Protein AF-A0A3B0TTY2-F1 (afdb_monomer)

Organism: NC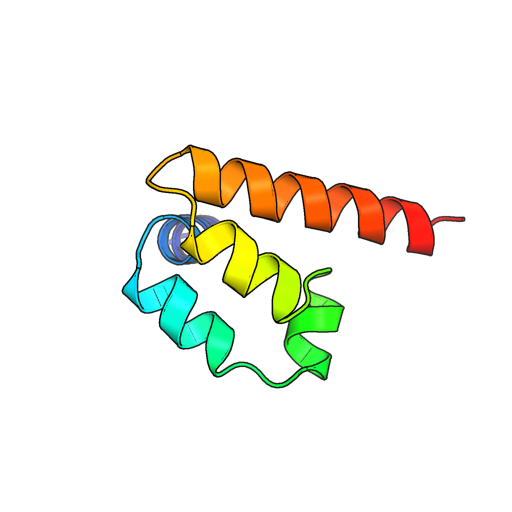BI:txid652676

pLDDT: mean 74.9, std 11.55, range [49.84, 89.94]

Sequence (66 aa):
MNMLTIIRHLYADWDAAERMSELDACRLSDMGLNRYDLFEARKLHGAGRGAHLDARRAERAGSWLR

Structure (mmCIF, N/CA/C/O backbone):
data_AF-A0A3B0TTY2-F1
#
_entry.id   AF-A0A3B0TTY2-F1
#
loop_
_atom_site.group_PDB
_atom_site.id
_atom_site.type_symbol
_atom_site.label_atom_id
_atom_site.label_alt_id
_atom_site.label_comp_id
_atom_site.label_asym_id
_atom_site.label_entity_id
_atom_site.label_seq_id
_atom_site.pdbx_PDB_ins_code
_atom_site.Cartn_x
_atom_site.Cartn_y
_atom_site.Cartn_z
_atom_site.occupancy
_atom_site.B_iso_or_equiv
_atom_site.auth_seq_id
_atom_site.auth_comp_id
_atom_site.auth_asym_id
_atom_site.auth_atom_id
_atom_site.pdbx_PDB_model_num
ATOM 1 N N . MET A 1 1 ? -11.290 -4.151 -21.529 1.00 49.84 1 MET A N 1
ATOM 2 C CA . MET A 1 1 ? -10.189 -3.635 -20.685 1.00 49.84 1 MET A CA 1
ATOM 3 C C . MET A 1 1 ? -10.628 -3.794 -19.236 1.00 49.84 1 MET A C 1
ATOM 5 O O . MET A 1 1 ? -11.658 -3.239 -18.884 1.00 49.84 1 MET A O 1
ATOM 9 N N . ASN A 1 2 ? -9.974 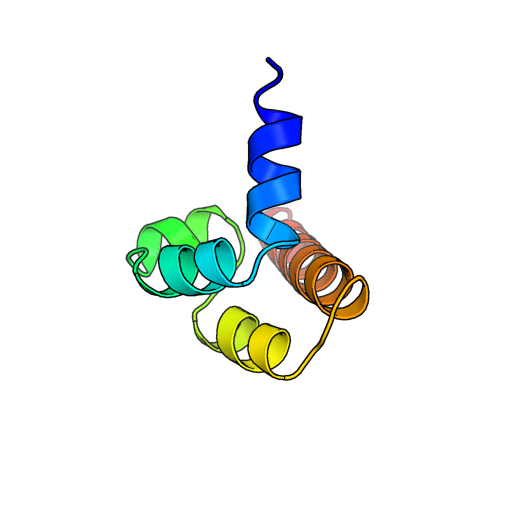-4.660 -18.456 1.00 51.62 2 ASN A N 1
ATOM 10 C CA . ASN A 1 2 ? -10.479 -5.103 -17.149 1.00 51.62 2 ASN A CA 1
ATOM 11 C C . ASN A 1 2 ? -10.011 -4.163 -16.025 1.00 51.62 2 ASN A C 1
ATOM 13 O O . ASN A 1 2 ? -8.832 -3.823 -15.951 1.00 51.62 2 ASN A O 1
ATOM 17 N N . MET A 1 3 ? -10.917 -3.770 -15.128 1.00 53.38 3 MET A N 1
ATOM 18 C CA . MET A 1 3 ? -10.651 -2.806 -14.045 1.00 53.38 3 MET A CA 1
ATOM 19 C C . MET A 1 3 ? -9.536 -3.274 -13.090 1.00 53.38 3 MET A C 1
ATOM 21 O O . MET A 1 3 ? -8.710 -2.483 -12.643 1.00 53.38 3 MET A O 1
ATOM 25 N N . LEU A 1 4 ? -9.439 -4.588 -12.866 1.00 58.09 4 LEU A N 1
ATOM 26 C CA . LEU A 1 4 ? -8.368 -5.226 -12.090 1.00 58.09 4 LEU A CA 1
ATOM 27 C C . LEU A 1 4 ? -6.979 -5.058 -12.726 1.00 58.09 4 LEU A C 1
ATOM 29 O O . LEU A 1 4 ? -5.979 -4.966 -12.019 1.00 58.09 4 LEU A O 1
ATOM 33 N N . THR A 1 5 ? -6.903 -4.989 -14.055 1.00 58.62 5 THR A N 1
ATOM 34 C CA . THR A 1 5 ? -5.639 -4.805 -14.781 1.00 58.62 5 THR A CA 1
ATOM 35 C C . THR A 1 5 ? -5.115 -3.379 -14.617 1.00 58.62 5 THR A C 1
ATOM 37 O O . THR A 1 5 ? -3.915 -3.184 -14.449 1.00 58.62 5 THR A O 1
ATOM 40 N N . ILE A 1 6 ? -6.020 -2.396 -14.584 1.00 58.97 6 ILE A N 1
ATOM 41 C CA . ILE A 1 6 ? -5.695 -0.983 -14.345 1.00 58.97 6 ILE A CA 1
ATOM 42 C C . ILE A 1 6 ? -5.138 -0.805 -12.930 1.00 58.97 6 ILE A C 1
ATOM 44 O O . ILE A 1 6 ? -4.094 -0.184 -12.756 1.00 58.97 6 ILE A O 1
ATOM 48 N N . ILE A 1 7 ? -5.778 -1.421 -11.931 1.00 60.47 7 ILE A N 1
ATOM 49 C CA . ILE A 1 7 ? -5.291 -1.404 -10.544 1.00 60.47 7 ILE A CA 1
ATOM 50 C C . ILE A 1 7 ? -3.914 -2.072 -10.458 1.00 60.47 7 ILE A C 1
ATOM 52 O O . ILE A 1 7 ? -3.004 -1.524 -9.854 1.00 60.47 7 ILE A O 1
ATOM 56 N N . ARG A 1 8 ? -3.702 -3.211 -11.123 1.00 61.97 8 ARG A N 1
ATOM 57 C CA . ARG A 1 8 ? -2.400 -3.894 -11.102 1.00 61.97 8 ARG A CA 1
ATOM 58 C C . ARG A 1 8 ? -1.276 -3.074 -11.750 1.00 61.97 8 ARG A C 1
ATOM 60 O O . ARG A 1 8 ? -0.155 -3.099 -11.252 1.00 61.97 8 ARG A O 1
ATOM 67 N N . HIS A 1 9 ? -1.555 -2.340 -12.828 1.00 58.25 9 HIS A N 1
ATOM 68 C CA . HIS A 1 9 ? -0.586 -1.403 -13.410 1.00 58.25 9 HIS A CA 1
ATOM 69 C C . HIS A 1 9 ? -0.340 -0.186 -12.518 1.00 58.25 9 HIS A C 1
ATOM 71 O O . HIS A 1 9 ? 0.810 0.218 -12.372 1.00 58.25 9 HIS A O 1
ATOM 77 N N . LEU A 1 10 ? -1.369 0.312 -11.827 1.00 58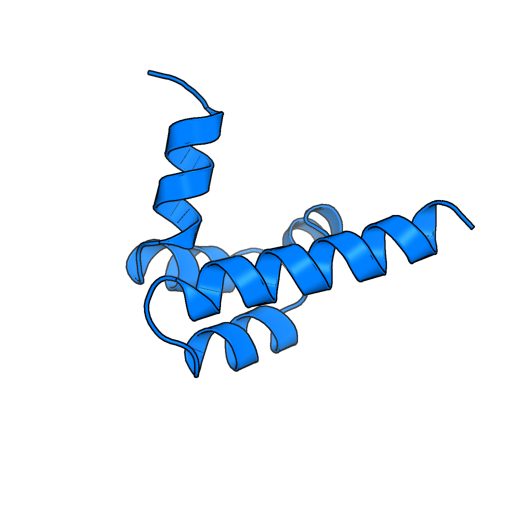.22 10 LEU A N 1
ATOM 78 C CA . LEU A 1 10 ? -1.213 1.386 -10.844 1.00 58.22 10 LEU A CA 1
ATOM 79 C C . LEU A 1 10 ? -0.293 1.008 -9.657 1.00 58.22 10 LEU A C 1
ATOM 81 O O . LEU A 1 10 ? 0.228 1.869 -8.962 1.00 58.22 10 LEU A O 1
ATOM 85 N N . TYR A 1 11 ? -0.074 -0.278 -9.398 1.00 56.56 11 TYR A N 1
ATOM 86 C CA . TYR A 1 11 ? 0.828 -0.722 -8.327 1.00 56.56 11 TYR A CA 1
ATOM 87 C C . TYR A 1 11 ? 2.248 -1.038 -8.820 1.00 56.56 11 TYR A C 1
ATOM 89 O O . TYR A 1 11 ? 3.185 -1.064 -8.020 1.00 56.56 11 TYR A O 1
ATOM 97 N N . ALA A 1 12 ? 2.418 -1.283 -10.122 1.00 62.50 12 ALA A N 1
ATOM 98 C CA . ALA A 1 12 ? 3.706 -1.616 -10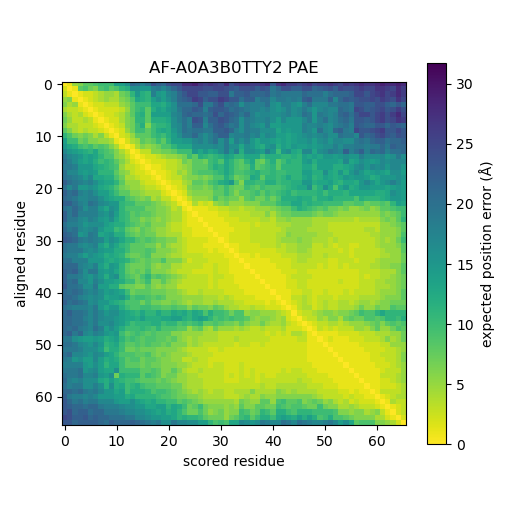.728 1.00 62.50 12 ALA A CA 1
ATOM 99 C C . ALA A 1 12 ? 4.477 -0.376 -11.206 1.00 62.50 12 ALA A C 1
ATOM 101 O O . ALA A 1 12 ? 5.709 -0.400 -11.220 1.00 62.50 12 ALA A O 1
ATOM 102 N N . ASP A 1 13 ? 3.763 0.689 -11.574 1.00 65.19 13 ASP A N 1
ATOM 103 C CA . ASP A 1 13 ? 4.346 1.890 -12.162 1.00 65.19 13 ASP A CA 1
ATOM 104 C C . ASP A 1 13 ? 4.586 2.998 -11.123 1.00 65.19 13 ASP A C 1
ATOM 106 O O . ASP A 1 13 ? 3.807 3.199 -10.188 1.00 65.19 13 ASP A O 1
ATOM 110 N N . TRP A 1 14 ? 5.692 3.721 -11.265 1.00 59.47 14 TRP A N 1
ATOM 111 C CA . TRP A 1 14 ? 6.081 4.798 -10.352 1.00 59.47 14 TRP A CA 1
ATOM 112 C C . TRP A 1 14 ? 5.128 5.990 -10.414 1.00 59.47 14 TRP A C 1
ATOM 114 O O . TRP A 1 14 ? 4.757 6.507 -9.359 1.00 59.47 14 TRP A O 1
ATOM 124 N N . ASP A 1 15 ? 4.656 6.333 -11.613 1.00 63.00 15 ASP A N 1
ATOM 125 C CA . ASP A 1 15 ? 3.647 7.377 -11.843 1.00 63.00 15 ASP A CA 1
ATOM 126 C C . ASP A 1 15 ? 2.377 7.132 -11.032 1.00 63.00 15 ASP A C 1
ATOM 128 O O . ASP A 1 15 ? 1.652 8.045 -10.639 1.00 63.00 15 ASP A O 1
ATOM 132 N N . ALA A 1 16 ? 2.073 5.866 -10.789 1.00 63.94 16 ALA A N 1
ATOM 133 C CA . ALA A 1 16 ? 0.879 5.491 -10.081 1.00 63.94 16 ALA A CA 1
ATOM 134 C C . ALA A 1 16 ? 1.062 5.498 -8.561 1.00 63.94 16 ALA A C 1
ATOM 136 O O . ALA A 1 16 ? 0.137 5.879 -7.848 1.00 63.94 16 ALA A O 1
ATOM 137 N N . ALA A 1 17 ? 2.259 5.187 -8.058 1.00 62.19 17 ALA A N 1
ATOM 138 C CA . ALA A 1 17 ? 2.608 5.426 -6.658 1.00 62.19 17 ALA A CA 1
ATOM 139 C C . ALA A 1 17 ? 2.629 6.929 -6.321 1.00 62.19 17 ALA A C 1
ATOM 141 O O . ALA A 1 17 ? 2.173 7.323 -5.248 1.00 62.19 17 ALA A O 1
ATOM 142 N N . GLU A 1 18 ? 3.095 7.766 -7.250 1.00 64.44 18 GLU A N 1
ATOM 143 C CA . GLU A 1 18 ? 3.034 9.225 -7.133 1.00 64.44 18 GLU A CA 1
ATOM 144 C C . GLU A 1 18 ? 1.583 9.725 -7.120 1.00 64.44 18 GLU A C 1
ATOM 146 O O . GLU A 1 18 ? 1.177 10.381 -6.162 1.00 64.44 18 GLU A O 1
ATOM 151 N N . ARG A 1 19 ? 0.745 9.284 -8.067 1.00 67.75 19 ARG A N 1
ATOM 152 C CA . ARG A 1 19 ? -0.704 9.567 -8.064 1.00 67.75 19 ARG A CA 1
ATOM 153 C C . ARG A 1 19 ? -1.427 9.061 -6.815 1.00 67.75 19 ARG A C 1
ATOM 155 O O . ARG A 1 19 ? -2.376 9.687 -6.356 1.00 67.75 19 ARG A O 1
ATOM 162 N N . MET A 1 20 ? -0.996 7.939 -6.237 1.00 64.94 20 MET A N 1
ATOM 163 C CA . MET A 1 20 ? -1.538 7.459 -4.962 1.00 64.94 20 MET A CA 1
ATOM 164 C C . MET A 1 20 ? -1.139 8.359 -3.790 1.00 64.94 20 MET A C 1
ATOM 166 O O . MET A 1 20 ? -1.911 8.490 -2.846 1.00 64.94 20 MET A O 1
ATOM 170 N N . SER A 1 21 ? 0.028 9.004 -3.840 1.00 64.62 21 SER A N 1
ATOM 171 C CA . SER A 1 21 ? 0.444 9.963 -2.810 1.00 64.62 21 SER A CA 1
ATOM 172 C C . SER A 1 21 ? -0.367 11.267 -2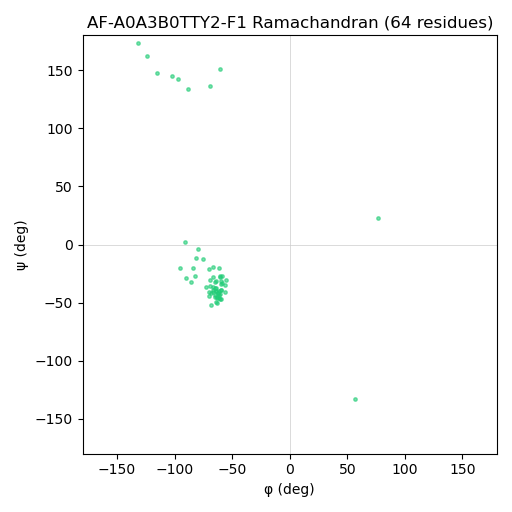.832 1.00 64.62 21 SER A C 1
ATOM 174 O O . SER A 1 21 ? -0.461 11.938 -1.805 1.00 64.62 21 SER A O 1
ATOM 176 N N . GLU A 1 22 ? -1.007 11.575 -3.965 1.00 73.31 22 GLU A N 1
ATOM 177 C CA . GLU A 1 22 ? -1.951 12.688 -4.136 1.00 73.31 22 GLU A CA 1
ATOM 178 C C . GLU A 1 22 ? -3.370 12.359 -3.635 1.00 73.31 22 GLU A C 1
ATOM 180 O O . GLU A 1 22 ? -4.212 13.252 -3.520 1.00 73.31 22 GLU A O 1
ATOM 185 N N . LEU A 1 23 ? -3.666 11.088 -3.328 1.00 71.38 23 LEU A N 1
ATOM 186 C CA . LEU A 1 23 ? -4.962 10.704 -2.772 1.00 71.38 23 LEU A CA 1
ATOM 187 C C . LEU A 1 23 ? -5.113 11.230 -1.341 1.00 71.38 23 LEU A C 1
ATOM 189 O O . LEU A 1 23 ? -4.219 11.102 -0.502 1.00 71.38 23 LEU A O 1
ATOM 193 N N . ASP A 1 24 ? -6.298 11.766 -1.047 1.00 77.19 24 ASP A N 1
ATOM 194 C CA . ASP A 1 24 ? -6.648 12.187 0.306 1.00 77.19 24 ASP A CA 1
ATOM 195 C C . ASP A 1 24 ? -6.613 11.002 1.292 1.00 77.19 24 ASP A C 1
ATOM 197 O O . ASP A 1 24 ? -6.862 9.845 0.931 1.00 77.19 24 ASP A O 1
ATOM 201 N N . ALA A 1 25 ? -6.314 11.291 2.558 1.00 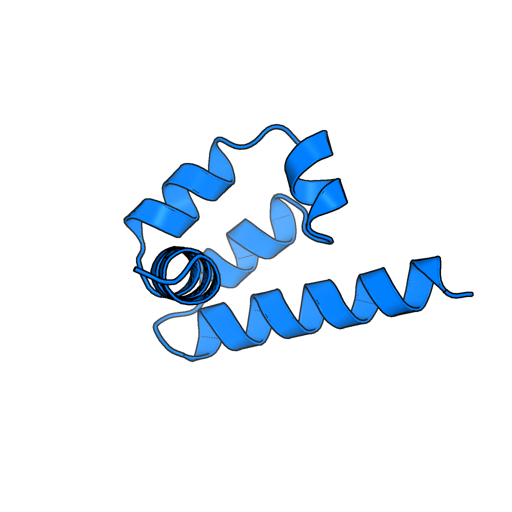75.81 25 ALA A N 1
ATOM 202 C CA . ALA A 1 25 ? -6.094 10.303 3.609 1.0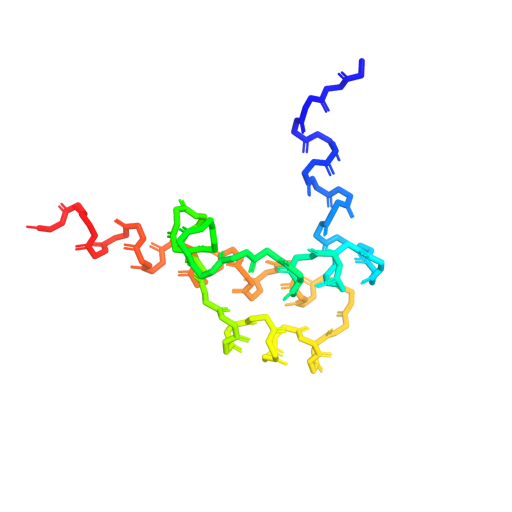0 75.81 25 ALA A CA 1
ATOM 203 C C . ALA A 1 25 ? -7.285 9.350 3.789 1.00 75.81 25 ALA A C 1
ATOM 205 O O . ALA A 1 25 ? -7.071 8.164 4.034 1.00 75.81 25 ALA A O 1
ATOM 206 N N . CYS A 1 26 ? -8.516 9.841 3.609 1.00 79.81 26 CYS A N 1
ATOM 207 C CA . CYS A 1 26 ? -9.723 9.016 3.656 1.00 79.81 26 CYS A CA 1
ATOM 208 C C . CYS A 1 26 ? -9.719 7.941 2.561 1.00 79.81 26 CYS A C 1
ATOM 210 O O . CYS A 1 26 ? -9.920 6.769 2.855 1.00 79.81 26 CYS A O 1
ATOM 212 N N . ARG A 1 27 ? -9.376 8.302 1.317 1.00 81.50 27 ARG A N 1
ATOM 213 C CA . ARG A 1 27 ? -9.326 7.351 0.193 1.00 81.50 27 ARG A CA 1
ATOM 214 C C . ARG A 1 27 ? -8.218 6.316 0.358 1.00 81.50 27 ARG A C 1
ATOM 216 O O . ARG A 1 27 ? -8.399 5.161 -0.015 1.00 81.50 27 ARG A O 1
ATOM 223 N N . LEU A 1 28 ? -7.075 6.715 0.915 1.00 82.56 28 LEU A N 1
ATOM 224 C CA . LEU A 1 28 ? -6.007 5.772 1.256 1.00 82.56 28 LEU A CA 1
ATOM 225 C C . LEU A 1 28 ? -6.456 4.806 2.352 1.00 82.56 28 LEU A C 1
ATOM 227 O O . LEU A 1 28 ? -6.246 3.599 2.225 1.00 82.56 28 LEU A O 1
ATOM 231 N N . SER A 1 29 ? -7.133 5.327 3.376 1.00 83.56 29 SER A N 1
ATOM 232 C CA . SER A 1 29 ? -7.697 4.519 4.452 1.00 83.56 29 SER A CA 1
ATOM 233 C C . SER A 1 29 ? -8.718 3.513 3.924 1.00 83.56 29 SER A C 1
ATOM 235 O O . SER A 1 29 ? -8.632 2.349 4.301 1.00 83.56 29 SER A O 1
ATOM 237 N N . ASP A 1 30 ? -9.602 3.906 3.001 1.00 84.06 30 ASP A N 1
ATOM 238 C CA . ASP A 1 30 ? -10.562 3.004 2.343 1.00 84.06 30 ASP A CA 1
ATOM 239 C C . ASP A 1 30 ? -9.864 1.874 1.571 1.00 84.06 30 ASP A C 1
ATOM 241 O O . ASP A 1 30 ? -10.365 0.753 1.475 1.00 84.06 30 ASP A O 1
ATOM 245 N N . MET A 1 31 ? -8.668 2.138 1.038 1.00 80.06 31 MET A N 1
ATOM 246 C CA . MET A 1 31 ? -7.839 1.120 0.393 1.00 80.06 31 MET A CA 1
ATOM 247 C C . MET A 1 31 ? -7.066 0.244 1.387 1.00 80.06 31 MET A C 1
ATOM 249 O O . MET A 1 31 ? -6.413 -0.703 0.947 1.00 80.06 31 MET A O 1
ATOM 253 N N . GLY A 1 32 ? -7.145 0.508 2.692 1.00 86.31 32 GLY A N 1
ATOM 254 C CA . GLY A 1 32 ? -6.379 -0.191 3.724 1.00 86.31 32 GLY A CA 1
ATOM 255 C C . GLY A 1 32 ? -4.914 0.248 3.792 1.00 86.31 32 GLY A C 1
ATOM 256 O O . GLY A 1 32 ? -4.073 -0.511 4.268 1.00 86.31 32 GLY A O 1
ATOM 257 N N . LEU A 1 33 ? -4.600 1.453 3.312 1.00 87.31 33 LEU A N 1
ATOM 258 C CA . LEU A 1 33 ? -3.249 2.007 3.244 1.00 87.31 33 LEU A CA 1
ATOM 259 C C . LEU A 1 33 ? -3.166 3.351 3.980 1.00 87.31 33 LEU A C 1
ATOM 261 O O . LEU A 1 33 ? -4.163 4.020 4.242 1.00 87.31 33 LEU A O 1
ATOM 265 N N . ASN A 1 34 ? -1.953 3.782 4.313 1.00 87.38 34 ASN A N 1
ATOM 266 C CA . ASN A 1 34 ? -1.682 5.165 4.692 1.00 87.38 34 ASN A CA 1
ATOM 267 C C . ASN A 1 34 ? -0.463 5.720 3.938 1.00 87.38 34 ASN A C 1
ATOM 269 O O . ASN A 1 34 ? 0.251 5.007 3.235 1.00 87.38 34 ASN A O 1
ATOM 273 N N . ARG A 1 35 ? -0.203 7.021 4.112 1.00 84.50 35 ARG A N 1
ATOM 274 C CA . ARG A 1 35 ? 0.942 7.694 3.479 1.00 84.50 35 ARG A CA 1
ATOM 275 C C . ARG A 1 35 ? 2.295 7.106 3.895 1.00 84.50 35 ARG A C 1
ATOM 277 O O . ARG A 1 35 ? 3.242 7.178 3.122 1.00 84.50 35 ARG A O 1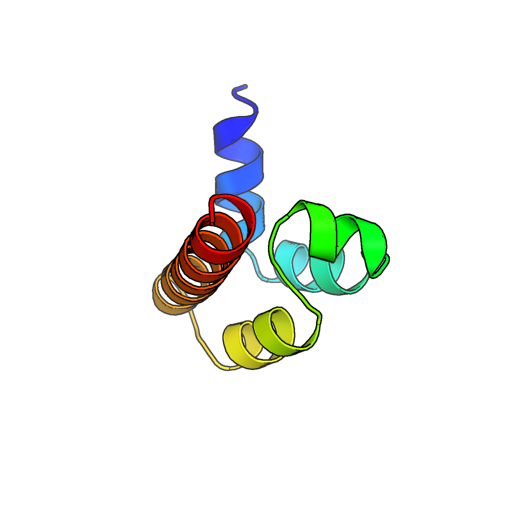
ATOM 284 N N . TYR A 1 36 ? 2.382 6.522 5.090 1.00 86.69 36 TYR A N 1
ATOM 285 C CA . TYR A 1 36 ? 3.597 5.858 5.553 1.00 86.69 36 TYR A CA 1
ATOM 286 C C . TYR A 1 36 ? 3.855 4.558 4.781 1.00 86.69 36 TYR A C 1
ATOM 288 O O . TYR A 1 3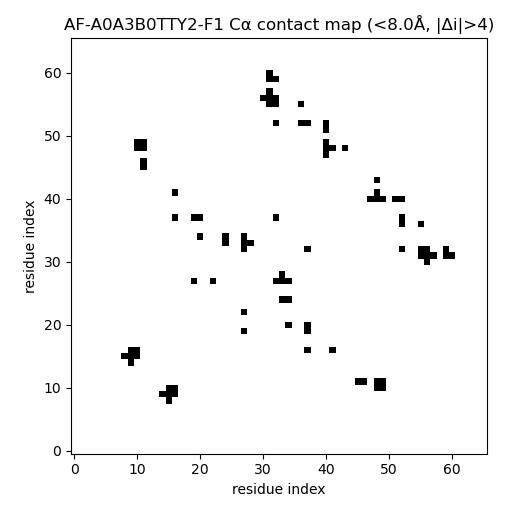6 ? 4.965 4.358 4.305 1.00 86.69 36 TYR A O 1
ATOM 296 N N . ASP A 1 37 ? 2.827 3.735 4.553 1.00 86.62 37 ASP A N 1
ATOM 297 C CA . ASP A 1 37 ? 2.935 2.521 3.736 1.00 86.62 37 ASP A CA 1
ATOM 298 C C . ASP A 1 37 ? 3.377 2.866 2.304 1.00 86.62 37 ASP A C 1
ATOM 300 O O . ASP A 1 37 ? 4.222 2.183 1.734 1.00 86.62 37 ASP A O 1
ATOM 304 N N . LEU A 1 38 ? 2.866 3.968 1.735 1.00 83.12 38 LEU A N 1
ATOM 305 C CA . LEU A 1 38 ? 3.317 4.470 0.431 1.00 83.12 38 LEU A CA 1
ATOM 306 C C . LEU A 1 38 ? 4.789 4.905 0.450 1.00 83.12 38 LEU A C 1
ATOM 308 O O . LEU A 1 38 ? 5.518 4.651 -0.508 1.00 83.12 38 LEU A O 1
ATOM 312 N N . PHE A 1 39 ? 5.240 5.551 1.527 1.00 84.69 39 PHE A N 1
ATOM 313 C CA . PHE A 1 39 ? 6.629 5.984 1.675 1.00 84.69 39 PHE A CA 1
ATOM 314 C C . PHE A 1 39 ? 7.591 4.801 1.838 1.00 84.69 39 PHE A C 1
ATOM 316 O O . PHE A 1 39 ? 8.649 4.778 1.213 1.00 84.69 39 PHE A O 1
ATOM 323 N N . GLU A 1 40 ? 7.221 3.789 2.619 1.00 84.81 40 GLU A N 1
ATOM 324 C CA . GLU A 1 40 ? 8.012 2.561 2.741 1.00 84.81 40 GLU A CA 1
ATOM 325 C C . GLU A 1 40 ? 8.017 1.777 1.423 1.00 84.81 40 GLU A C 1
ATOM 327 O O . GLU A 1 40 ? 9.075 1.358 0.953 1.00 84.81 40 GLU A O 1
ATOM 332 N N . ALA A 1 41 ? 6.874 1.692 0.738 1.00 84.81 41 ALA A N 1
ATOM 333 C CA . ALA A 1 41 ? 6.774 1.116 -0.600 1.00 84.81 41 ALA A CA 1
ATOM 334 C C . ALA A 1 41 ? 7.632 1.868 -1.639 1.00 84.81 41 ALA A C 1
ATOM 336 O O . ALA A 1 41 ? 8.115 1.260 -2.599 1.00 84.81 41 ALA A O 1
ATOM 337 N N . ARG A 1 42 ? 7.877 3.172 -1.433 1.00 79.69 42 ARG A N 1
ATOM 338 C CA . ARG A 1 42 ? 8.780 4.002 -2.250 1.00 79.69 42 ARG A CA 1
ATOM 339 C C . ARG A 1 42 ? 10.235 3.547 -2.152 1.00 79.69 42 ARG A C 1
ATOM 341 O O . ARG A 1 42 ? 10.974 3.678 -3.119 1.00 79.69 42 ARG A O 1
ATOM 348 N N . LYS A 1 43 ? 10.657 3.009 -1.007 1.00 84.19 43 LYS A N 1
ATOM 349 C CA . LYS A 1 43 ? 12.020 2.481 -0.815 1.00 84.19 43 LYS A CA 1
ATOM 350 C C . LYS A 1 43 ? 12.223 1.130 -1.507 1.00 84.19 43 LYS A C 1
ATOM 352 O O . LYS A 1 43 ? 13.351 0.665 -1.632 1.00 84.19 43 LYS A O 1
ATOM 357 N N . LEU A 1 44 ? 11.134 0.496 -1.944 1.00 81.00 44 LEU A N 1
ATOM 358 C CA . LEU A 1 44 ? 11.125 -0.810 -2.589 1.00 81.00 44 LEU A CA 1
ATOM 359 C C . LEU A 1 44 ? 10.957 -0.658 -4.107 1.00 81.00 44 LEU A C 1
ATOM 361 O O . LEU A 1 44 ? 10.240 0.219 -4.596 1.00 81.00 44 LEU A O 1
ATOM 365 N N . HIS A 1 45 ? 11.600 -1.542 -4.870 1.00 76.81 45 HIS A N 1
ATOM 366 C CA . HIS A 1 45 ? 11.571 -1.534 -6.335 1.00 76.81 45 HIS A CA 1
ATOM 367 C C . HIS A 1 45 ? 10.885 -2.786 -6.898 1.00 76.81 45 HIS A C 1
ATOM 369 O O . HIS A 1 45 ? 10.978 -3.877 -6.329 1.00 76.81 45 HIS A O 1
ATOM 375 N N . GLY A 1 46 ? 10.211 -2.628 -8.042 1.00 74.38 46 GLY A N 1
ATOM 376 C CA . GLY A 1 46 ? 9.601 -3.729 -8.792 1.00 74.38 46 GLY A CA 1
ATOM 377 C C . GLY A 1 46 ? 8.599 -4.543 -7.966 1.00 74.38 46 GLY A C 1
ATOM 378 O O . GLY A 1 46 ? 7.755 -3.987 -7.264 1.00 74.38 46 GLY A O 1
ATOM 379 N N . ALA A 1 47 ? 8.706 -5.872 -8.031 1.00 76.62 47 ALA A N 1
ATOM 380 C CA . ALA A 1 47 ? 7.781 -6.796 -7.368 1.00 76.62 47 ALA A CA 1
ATOM 381 C C . ALA A 1 47 ? 7.711 -6.625 -5.834 1.00 76.62 47 ALA A C 1
ATOM 383 O O . ALA A 1 47 ? 6.669 -6.897 -5.239 1.00 76.62 47 ALA A O 1
ATOM 384 N N . GLY A 1 48 ? 8.780 -6.127 -5.198 1.00 79.81 48 GLY A N 1
ATOM 385 C CA . GLY A 1 48 ? 8.815 -5.897 -3.750 1.00 79.81 48 GLY A CA 1
ATOM 386 C C . GLY A 1 48 ? 7.855 -4.799 -3.284 1.00 79.81 48 GLY A C 1
ATOM 387 O O . GLY A 1 48 ? 7.343 -4.864 -2.170 1.00 79.81 48 GLY A O 1
ATOM 388 N N . ARG A 1 49 ? 7.551 -3.823 -4.151 1.00 82.81 49 ARG A N 1
ATOM 389 C CA . ARG A 1 49 ? 6.607 -2.740 -3.847 1.00 82.81 49 ARG A CA 1
ATOM 390 C C . ARG A 1 49 ? 5.175 -3.247 -3.725 1.00 82.81 49 ARG A C 1
ATOM 392 O O . ARG A 1 49 ? 4.514 -2.973 -2.728 1.00 82.81 49 ARG A O 1
ATOM 399 N N . GLY A 1 50 ? 4.712 -3.981 -4.738 1.00 81.50 50 GLY A N 1
ATOM 400 C CA . GLY A 1 50 ? 3.358 -4.537 -4.756 1.00 81.50 50 GLY A CA 1
ATOM 401 C C . GLY A 1 50 ? 3.131 -5.479 -3.577 1.00 81.50 50 GLY A C 1
ATOM 402 O O . GLY A 1 50 ? 2.173 -5.304 -2.833 1.00 81.50 50 GLY A O 1
ATOM 403 N N . ALA A 1 51 ? 4.084 -6.386 -3.333 1.00 86.56 51 ALA A N 1
ATOM 404 C CA . ALA A 1 51 ? 4.016 -7.326 -2.216 1.00 86.56 51 ALA A CA 1
ATOM 405 C C . ALA A 1 51 ? 3.936 -6.627 -0.846 1.00 86.56 51 ALA A C 1
ATOM 407 O O . ALA A 1 51 ? 3.190 -7.069 0.025 1.00 86.56 51 ALA A O 1
ATOM 408 N N . HIS A 1 52 ? 4.671 -5.525 -0.656 1.00 86.94 52 HIS A N 1
ATOM 409 C CA . HIS A 1 52 ? 4.594 -4.740 0.574 1.00 86.94 52 HIS A CA 1
ATOM 410 C C . HIS A 1 52 ? 3.201 -4.131 0.770 1.00 86.94 52 HIS A C 1
ATOM 412 O O . HIS A 1 52 ? 2.601 -4.313 1.826 1.00 86.94 52 HIS A O 1
ATOM 418 N N . LEU A 1 53 ? 2.663 -3.453 -0.248 1.00 86.25 53 LEU A N 1
ATOM 419 C CA . LEU A 1 53 ? 1.348 -2.810 -0.156 1.00 86.25 53 LEU A CA 1
ATOM 420 C C . LEU A 1 53 ? 0.216 -3.831 0.044 1.00 86.25 53 LEU A C 1
ATOM 422 O O . LEU A 1 53 ? -0.672 -3.602 0.866 1.00 86.25 53 LEU A O 1
ATOM 426 N N . ASP A 1 54 ? 0.282 -4.977 -0.636 1.00 88.25 54 ASP A N 1
ATOM 427 C CA . ASP A 1 54 ? -0.682 -6.068 -0.463 1.00 88.25 54 ASP A CA 1
ATOM 428 C C . ASP A 1 54 ? -0.652 -6.629 0.969 1.00 88.25 54 ASP A C 1
ATOM 430 O O . ASP A 1 54 ? -1.705 -6.843 1.575 1.00 88.25 54 ASP A O 1
ATOM 434 N N . ALA A 1 55 ? 0.540 -6.802 1.553 1.00 89.69 55 ALA A N 1
ATOM 435 C CA . ALA A 1 55 ? 0.685 -7.259 2.933 1.00 89.69 55 ALA A CA 1
ATOM 436 C C . ALA A 1 55 ? 0.079 -6.265 3.940 1.00 89.69 55 ALA A C 1
ATOM 438 O O . ALA A 1 55 ? -0.676 -6.672 4.827 1.00 89.69 55 ALA A O 1
ATOM 439 N N . ARG A 1 56 ? 0.343 -4.957 3.780 1.00 89.94 56 ARG A N 1
ATOM 440 C CA . ARG A 1 56 ? -0.229 -3.907 4.650 1.00 89.94 56 ARG A CA 1
ATOM 441 C C . ARG A 1 56 ? -1.755 -3.871 4.567 1.00 89.94 56 ARG A C 1
ATOM 443 O O . ARG A 1 56 ? -2.432 -3.736 5.588 1.00 89.94 56 ARG A O 1
ATOM 450 N N . ARG A 1 57 ? -2.297 -4.044 3.359 1.00 87.25 57 ARG A N 1
ATOM 451 C CA . ARG A 1 57 ? -3.739 -4.106 3.120 1.00 87.25 57 ARG A CA 1
ATOM 452 C C . ARG A 1 57 ? -4.381 -5.303 3.817 1.00 87.25 57 ARG A C 1
ATOM 454 O O . ARG A 1 57 ? -5.408 -5.139 4.473 1.00 87.25 57 ARG A O 1
ATOM 461 N N . ALA A 1 58 ? -3.778 -6.487 3.703 1.00 87.25 58 ALA A N 1
ATOM 462 C CA . ALA A 1 58 ? -4.273 -7.702 4.348 1.00 87.25 58 ALA A CA 1
ATOM 463 C C . ALA A 1 58 ? -4.280 -7.581 5.883 1.00 87.25 58 ALA A C 1
ATOM 465 O O . ALA A 1 58 ? -5.257 -7.960 6.529 1.00 87.25 58 ALA A O 1
ATOM 466 N N . GLU A 1 59 ? -3.230 -6.994 6.463 1.00 87.50 59 GLU A N 1
ATOM 467 C CA . GLU A 1 59 ? -3.127 -6.759 7.907 1.00 87.50 59 GLU A CA 1
ATOM 468 C C . GLU A 1 59 ? -4.250 -5.848 8.423 1.00 87.50 59 GLU A C 1
ATOM 470 O O . GLU A 1 59 ? -4.918 -6.178 9.406 1.00 87.50 59 GLU A O 1
ATOM 475 N N . ARG A 1 60 ? -4.519 -4.730 7.734 1.00 83.31 60 ARG A N 1
ATOM 476 C CA . ARG A 1 60 ? -5.605 -3.816 8.123 1.00 83.31 60 ARG A CA 1
ATOM 477 C C . ARG A 1 60 ? -6.986 -4.393 7.889 1.00 83.31 60 ARG A C 1
ATOM 479 O O . ARG A 1 60 ? -7.834 -4.253 8.767 1.00 83.31 60 ARG A O 1
ATOM 486 N N . ALA A 1 61 ? -7.214 -5.076 6.772 1.00 83.06 61 ALA A N 1
ATOM 487 C CA . ALA A 1 61 ? -8.477 -5.774 6.547 1.00 83.06 61 ALA A CA 1
ATOM 488 C C . ALA A 1 61 ? -8.763 -6.778 7.682 1.00 83.06 61 ALA A C 1
ATOM 490 O O . ALA A 1 61 ? -9.878 -6.831 8.197 1.00 83.06 61 ALA A O 1
ATOM 491 N N . GLY A 1 62 ? -7.737 -7.496 8.155 1.00 79.88 62 GLY A N 1
ATOM 492 C CA . GLY A 1 62 ? -7.840 -8.386 9.315 1.00 79.88 62 GLY A CA 1
ATOM 493 C C . GLY A 1 62 ? -8.102 -7.683 10.656 1.00 79.88 62 GLY A C 1
ATOM 494 O O . GLY A 1 62 ? -8.548 -8.332 11.601 1.00 79.88 62 GLY A O 1
ATOM 495 N N . SER A 1 63 ? -7.839 -6.377 10.761 1.00 78.19 63 SER A N 1
ATOM 496 C CA . SER A 1 63 ? -8.199 -5.564 11.933 1.00 78.19 63 SER A CA 1
ATOM 497 C C . SER A 1 63 ? -9.651 -5.085 11.916 1.00 78.19 63 SER A C 1
ATOM 499 O O . SER A 1 63 ? -10.217 -4.879 12.979 1.00 78.19 63 SER A O 1
ATOM 501 N N . TRP A 1 64 ? -10.262 -4.936 10.735 1.00 74.69 64 TRP A N 1
ATOM 502 C CA . TRP A 1 64 ? -11.662 -4.506 10.586 1.00 74.69 64 TRP A CA 1
ATOM 503 C C . TRP A 1 64 ? -12.670 -5.648 10.720 1.00 74.69 64 TRP A C 1
ATOM 505 O O . TRP A 1 64 ? -13.849 -5.407 10.951 1.00 74.69 64 TRP A O 1
ATOM 515 N N . LEU A 1 65 ? -12.210 -6.886 10.531 1.00 72.12 65 LEU A N 1
ATOM 516 C CA . LEU A 1 65 ? -13.015 -8.103 10.663 1.00 72.12 65 LEU A CA 1
ATOM 517 C C . LEU A 1 65 ? -12.988 -8.698 12.083 1.00 72.12 65 LEU A C 1
ATOM 519 O O . LEU A 1 65 ? -13.553 -9.770 12.295 1.00 72.12 65 LEU A O 1
ATOM 523 N N . ARG A 1 66 ? -12.305 -8.043 13.028 1.00 55.88 66 ARG A N 1
ATOM 524 C CA . ARG A 1 66 ? -12.310 -8.380 14.458 1.00 55.88 66 ARG A CA 1
ATOM 525 C C . ARG A 1 66 ? -13.287 -7.495 15.209 1.00 55.88 66 ARG A C 1
ATOM 527 O O . ARG A 1 66 ? -13.890 -8.027 16.164 1.00 55.88 66 ARG A O 1
#

Mean predicted aligned error: 9.46 Å

Nearest PDB structures (foldseek):
  8pni-assembly1_B  TM=4.132E-01  e=4.183E+00  Pseudomonas aeruginosa
  8pni-assembly1_A  TM=3.741E-01  e=5.067E+00  Pseudomonas aeruginosa

Secondary structure (DSSP, 8-state):
--HHHHHHHHHHSHHHHHHHHTS-HHHHHHTT--HHHHHHHHTS-THHHHHHHHHHHHHHHHHHT-

Solvent-accessible surface area (backbone atoms only — not comparable to full-atom values): 3794 Å² total; per-residue (Å²): 137,59,72,70,55,55,53,55,48,40,53,67,38,67,72,33,52,53,56,55,69,73,49,55,70,68,63,32,46,76,66,35,44,50,74,63,58,55,52,57,32,64,78,39,64,66,74,56,20,42,55,48,53,54,52,48,22,54,56,44,52,58,60,74,77,107

Foldseek 3Di:
DDPVVVVVVLQQDPVSLVVVLVDDQVVQVVQLHGNVLSVVLVVDHGPRSSVSSVVSSVVSVVVVVD

Radius of gyration: 11.7 Å; Cα contacts (8 Å, |Δi|>4): 46; chains: 1; bounding box: 25×21×35 Å